Protein AF-A0A6P0X415-F1 (afdb_monomer)

pLDDT: mean 96.56, std 3.33, range [67.19, 98.69]

Secondary structure (DSSP, 8-state):
--HHHHHHHHHHHHHHHHHHHHHHHHHHHHHHHHHHHHTT--GGGG----TT-TT-HHHHHHHHHHHHHHT-S-----TT--SHHHHHHHHHHHH--TT-EEEESSSSPPTHHHHHHTSS-SSS--TGGGT-EEEEPPPPTTSS--SS--

Mean predicted aligned error: 4.1 Å

Structure (mmCIF, N/CA/C/O backbone):
data_AF-A0A6P0X415-F1
#
_entry.id   AF-A0A6P0X415-F1
#
loop_
_atom_site.group_PDB
_atom_site.id
_atom_site.type_symbol
_atom_site.label_atom_id
_atom_site.label_alt_id
_atom_site.label_comp_id
_atom_site.label_asym_id
_atom_site.label_entity_id
_atom_site.label_seq_id
_atom_site.pdbx_PDB_ins_code
_atom_site.Cartn_x
_atom_site.Cartn_y
_atom_site.Cartn_z
_atom_site.occupancy
_atom_site.B_iso_or_equiv
_atom_site.auth_seq_id
_atom_site.auth_comp_id
_atom_site.auth_asym_id
_atom_site.auth_atom_id
_atom_site.pdbx_PDB_model_num
ATOM 1 N N . MET A 1 1 ? 38.292 21.509 -2.076 1.00 67.19 1 MET A N 1
ATOM 2 C CA . MET A 1 1 ? 37.692 20.655 -3.123 1.00 67.19 1 MET A CA 1
ATOM 3 C C . MET A 1 1 ? 36.455 21.386 -3.626 1.00 67.19 1 MET A C 1
ATOM 5 O O . MET A 1 1 ? 35.659 21.791 -2.792 1.00 67.19 1 MET A O 1
ATOM 9 N N . ASN A 1 2 ? 36.344 21.683 -4.924 1.00 92.00 2 ASN A N 1
ATOM 10 C CA . ASN A 1 2 ? 35.146 22.344 -5.476 1.00 92.00 2 ASN A CA 1
ATOM 11 C C . ASN A 1 2 ? 33.992 21.318 -5.562 1.00 92.00 2 ASN A C 1
ATOM 13 O O . ASN A 1 2 ? 34.265 20.121 -5.672 1.00 92.00 2 ASN A O 1
ATOM 17 N N . SER A 1 3 ? 32.732 21.764 -5.531 1.00 92.69 3 SER A N 1
ATOM 18 C CA . SER A 1 3 ? 31.537 20.911 -5.633 1.00 92.69 3 SER A CA 1
ATOM 19 C C . SER A 1 3 ? 31.611 19.895 -6.779 1.00 92.69 3 SER A C 1
ATOM 21 O O . SER A 1 3 ? 31.260 18.736 -6.590 1.00 92.69 3 SER A O 1
ATOM 23 N N . SER A 1 4 ? 32.173 20.263 -7.936 1.00 94.25 4 SER A N 1
ATOM 24 C CA . SER A 1 4 ? 32.356 19.329 -9.061 1.00 94.25 4 SER A CA 1
ATOM 25 C C . SER A 1 4 ? 33.282 18.147 -8.733 1.00 94.25 4 SER A C 1
ATOM 27 O O . SER A 1 4 ? 33.031 17.017 -9.148 1.00 94.25 4 SER A O 1
ATOM 29 N N . GLN A 1 5 ? 34.348 18.379 -7.964 1.00 95.00 5 GLN A N 1
ATOM 30 C CA . GLN A 1 5 ? 35.259 17.315 -7.534 1.00 95.00 5 GLN A CA 1
ATOM 31 C C . GLN A 1 5 ? 34.614 16.431 -6.462 1.00 95.00 5 GLN A C 1
ATOM 33 O O . GLN A 1 5 ? 34.819 15.222 -6.479 1.00 95.00 5 GLN A O 1
ATOM 38 N N . GLN A 1 6 ? 33.825 17.022 -5.558 1.00 96.00 6 GLN A N 1
ATOM 39 C CA . GLN A 1 6 ? 33.080 16.279 -4.537 1.00 96.00 6 GLN A CA 1
ATOM 40 C C . GLN A 1 6 ? 32.019 15.368 -5.168 1.00 96.00 6 GLN A C 1
ATOM 42 O O . GLN A 1 6 ? 31.931 14.206 -4.789 1.00 96.00 6 GLN A O 1
ATOM 47 N N . LEU A 1 7 ? 31.291 15.850 -6.183 1.00 96.69 7 LEU A N 1
ATOM 48 C CA . LEU A 1 7 ? 30.313 15.047 -6.924 1.00 96.69 7 LEU A CA 1
ATOM 49 C C . LEU A 1 7 ? 30.959 13.845 -7.618 1.00 96.69 7 LEU A C 1
ATOM 51 O O . LEU A 1 7 ? 30.475 12.733 -7.465 1.00 96.69 7 LEU A O 1
ATOM 55 N N . LYS A 1 8 ? 32.089 14.040 -8.311 1.00 95.44 8 LYS A N 1
ATOM 56 C CA . LYS A 1 8 ? 32.805 12.933 -8.972 1.00 95.44 8 LYS A CA 1
ATOM 57 C C . LYS A 1 8 ? 33.330 11.889 -7.985 1.00 95.44 8 LYS A C 1
ATOM 59 O O . LYS A 1 8 ? 33.371 10.706 -8.307 1.00 95.44 8 LYS A O 1
ATOM 64 N N . ALA A 1 9 ? 33.770 12.324 -6.804 1.00 96.69 9 ALA A N 1
ATOM 65 C CA . ALA A 1 9 ? 34.216 11.411 -5.757 1.00 96.69 9 ALA A CA 1
ATOM 66 C C . ALA A 1 9 ? 33.040 10.596 -5.192 1.00 96.69 9 ALA A C 1
ATOM 68 O O . ALA A 1 9 ? 33.144 9.375 -5.125 1.00 96.69 9 ALA A O 1
ATOM 69 N N . ALA A 1 10 ? 31.920 11.257 -4.877 1.00 97.44 10 ALA A N 1
ATOM 70 C CA . ALA A 1 10 ? 30.710 10.603 -4.382 1.00 97.44 10 ALA A CA 1
ATOM 71 C C . ALA A 1 10 ? 30.104 9.642 -5.416 1.00 97.44 10 ALA A C 1
ATOM 73 O O . ALA A 1 10 ? 29.757 8.518 -5.079 1.00 97.44 10 ALA A O 1
ATOM 74 N N . GLU A 1 11 ? 30.035 10.042 -6.689 1.00 96.38 11 GLU A N 1
ATOM 75 C CA . GLU A 1 11 ? 29.585 9.177 -7.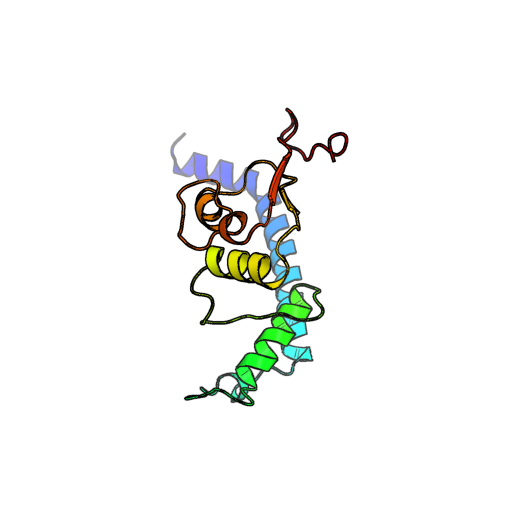783 1.00 96.38 11 GLU A CA 1
ATOM 76 C C . GLU A 1 11 ? 30.435 7.907 -7.855 1.00 96.38 11 GLU A C 1
ATOM 78 O O . GLU A 1 11 ? 29.895 6.806 -7.868 1.00 96.38 11 GLU A O 1
ATOM 83 N N . LYS A 1 12 ? 31.767 8.046 -7.820 1.00 97.06 12 LYS A N 1
ATOM 84 C CA . LYS A 1 12 ? 32.681 6.900 -7.845 1.00 97.06 12 LYS A CA 1
ATOM 85 C C . LYS A 1 12 ? 32.473 5.958 -6.654 1.00 97.06 12 LYS A C 1
ATOM 87 O O . LYS A 1 12 ? 32.585 4.749 -6.827 1.00 97.06 12 LYS A O 1
ATOM 92 N N . GLU A 1 13 ? 32.209 6.503 -5.470 1.00 98.06 13 GLU A N 1
ATOM 93 C CA . GLU A 1 13 ? 31.934 5.726 -4.257 1.00 98.06 13 GLU A CA 1
ATOM 94 C C . GLU A 1 13 ? 30.586 4.992 -4.333 1.00 98.06 13 GLU A C 1
ATOM 96 O O . GLU A 1 13 ? 30.486 3.856 -3.881 1.00 98.06 13 GLU A O 1
ATOM 101 N N . LEU A 1 14 ? 29.579 5.604 -4.964 1.00 98.12 14 LEU A N 1
ATOM 102 C CA . LEU A 1 14 ? 28.223 5.062 -5.102 1.00 98.12 14 LEU A CA 1
ATOM 103 C C . LEU A 1 14 ? 28.027 4.141 -6.315 1.00 98.12 14 LEU A C 1
ATOM 105 O O . LEU A 1 14 ? 26.988 3.489 -6.406 1.00 98.12 14 LEU A O 1
ATOM 109 N N . LEU A 1 15 ? 29.002 4.045 -7.228 1.00 98.12 15 LEU A N 1
ATOM 110 C CA . LEU A 1 15 ? 28.929 3.167 -8.406 1.00 98.12 15 LEU A CA 1
ATOM 111 C C . LEU A 1 15 ? 28.509 1.718 -8.080 1.00 98.12 15 LEU A C 1
ATOM 113 O O . LEU A 1 15 ? 27.659 1.199 -8.804 1.00 98.12 15 LEU A O 1
ATOM 117 N N . PRO A 1 16 ? 29.032 1.054 -7.025 1.00 98.19 16 PRO A N 1
ATOM 118 C CA . PRO A 1 16 ? 28.579 -0.288 -6.658 1.00 98.19 16 PRO A CA 1
ATOM 119 C C . PRO A 1 16 ? 27.090 -0.327 -6.288 1.00 98.19 16 PRO A C 1
ATOM 121 O O . PRO A 1 16 ? 26.367 -1.190 -6.776 1.00 98.19 16 PRO A O 1
ATOM 124 N N . THR A 1 17 ? 26.611 0.647 -5.509 1.00 98.19 17 THR A N 1
ATOM 125 C CA . THR A 1 17 ? 25.197 0.768 -5.124 1.00 98.19 17 THR A CA 1
ATOM 126 C C . THR A 1 17 ? 24.302 0.985 -6.343 1.00 98.19 17 THR A C 1
ATOM 128 O O . THR A 1 17 ? 23.261 0.347 -6.469 1.00 98.19 17 THR A O 1
ATOM 131 N N . PHE A 1 18 ? 24.695 1.868 -7.266 1.00 98.06 18 PHE A N 1
ATOM 132 C CA . PHE A 1 18 ? 23.928 2.107 -8.493 1.00 98.06 18 PHE A CA 1
ATOM 133 C C . PHE A 1 18 ? 23.853 0.853 -9.360 1.00 98.06 18 PHE A C 1
ATOM 135 O O . PHE A 1 18 ? 22.786 0.531 -9.870 1.00 98.06 18 PHE A O 1
ATOM 142 N N . TYR A 1 19 ? 24.950 0.102 -9.454 1.00 98.38 19 TYR A N 1
ATOM 143 C CA . TYR A 1 19 ? 24.963 -1.164 -10.172 1.00 98.38 19 TYR A CA 1
ATOM 144 C C . TYR A 1 19 ? 24.013 -2.204 -9.552 1.00 98.38 19 TYR A C 1
ATOM 146 O O . TYR A 1 19 ? 23.283 -2.876 -10.278 1.00 98.38 19 TYR A O 1
ATOM 154 N N . GLU A 1 20 ? 23.965 -2.321 -8.222 1.00 98.44 20 GLU A N 1
ATOM 155 C CA . GLU A 1 20 ? 23.005 -3.201 -7.535 1.00 98.44 20 GLU A CA 1
ATOM 156 C C . GLU A 1 20 ? 21.549 -2.776 -7.780 1.00 98.44 20 GLU A C 1
ATOM 158 O O . GLU A 1 20 ? 20.691 -3.621 -8.050 1.00 98.44 20 GLU A O 1
ATOM 163 N N . ILE A 1 21 ? 21.272 -1.468 -7.753 1.00 98.44 21 ILE A N 1
ATOM 164 C CA . ILE A 1 21 ? 19.951 -0.918 -8.084 1.00 98.44 21 ILE A CA 1
ATOM 165 C C . ILE A 1 21 ? 19.579 -1.257 -9.533 1.00 98.44 21 ILE A C 1
ATOM 167 O O . ILE A 1 21 ? 18.466 -1.722 -9.774 1.00 98.44 21 ILE A O 1
ATOM 171 N N . ASP A 1 22 ? 20.495 -1.092 -10.488 1.00 98.56 22 ASP A N 1
ATOM 172 C CA . ASP A 1 22 ? 20.255 -1.399 -11.902 1.00 98.56 22 ASP A CA 1
ATOM 173 C C . ASP A 1 22 ? 19.916 -2.881 -12.121 1.00 98.56 22 ASP A C 1
ATOM 175 O O . ASP A 1 22 ? 19.019 -3.211 -12.907 1.00 98.56 22 ASP A O 1
ATOM 179 N N . LEU A 1 23 ? 20.587 -3.787 -11.401 1.00 98.50 23 LEU A N 1
ATOM 180 C CA . LEU A 1 23 ? 20.265 -5.215 -11.429 1.00 98.50 23 LEU A CA 1
ATOM 181 C C . LEU A 1 23 ? 18.847 -5.481 -10.905 1.00 98.50 23 LEU A C 1
ATOM 183 O O . LEU A 1 23 ? 18.064 -6.147 -11.587 1.00 98.50 23 LEU A O 1
ATOM 187 N N . ALA A 1 24 ? 18.479 -4.905 -9.758 1.00 98.31 24 ALA A N 1
ATOM 188 C CA . ALA A 1 24 ? 17.140 -5.056 -9.187 1.00 98.31 24 ALA A CA 1
ATOM 189 C C . ALA A 1 24 ? 16.046 -4.460 -10.096 1.00 98.31 24 ALA A C 1
ATOM 191 O O . ALA A 1 24 ? 14.979 -5.053 -10.275 1.00 98.31 24 ALA A O 1
ATOM 192 N N . VAL A 1 25 ? 16.312 -3.308 -10.719 1.00 98.56 25 VAL A N 1
ATOM 193 C CA . VAL A 1 25 ? 15.409 -2.681 -11.696 1.00 98.56 25 VAL A CA 1
ATOM 194 C C . VAL A 1 25 ? 15.208 -3.595 -12.899 1.00 98.56 25 VAL A C 1
ATOM 196 O O . VAL A 1 25 ? 14.069 -3.802 -13.316 1.00 98.56 25 VAL A O 1
ATOM 199 N N . LYS A 1 26 ? 16.280 -4.186 -13.439 1.00 98.50 26 LYS A N 1
ATOM 200 C CA . LYS A 1 26 ? 16.195 -5.116 -14.571 1.00 98.50 26 LYS A CA 1
ATOM 201 C C . LYS A 1 26 ? 15.345 -6.343 -14.240 1.00 98.50 26 LYS A C 1
ATOM 203 O O . LYS A 1 26 ? 14.519 -6.751 -15.057 1.00 98.50 26 LYS A O 1
ATOM 208 N N . GLU A 1 27 ? 15.526 -6.924 -13.058 1.00 98.25 27 GLU A N 1
ATOM 209 C CA . GLU A 1 27 ? 14.728 -8.065 -12.602 1.00 98.25 27 GLU A CA 1
ATOM 210 C C . GLU A 1 27 ? 13.248 -7.704 -12.452 1.00 98.25 27 GLU A C 1
ATOM 212 O O . GLU A 1 27 ? 12.382 -8.411 -12.970 1.00 98.25 27 GLU A O 1
ATOM 217 N N . ASN A 1 28 ? 12.942 -6.579 -11.804 1.00 98.31 28 ASN A N 1
ATOM 218 C CA . ASN A 1 28 ? 11.561 -6.142 -11.609 1.00 98.31 28 ASN A CA 1
ATOM 219 C C . ASN A 1 28 ? 10.887 -5.727 -12.924 1.00 98.31 28 ASN A C 1
ATOM 221 O O . ASN A 1 28 ? 9.710 -6.021 -13.124 1.00 98.31 28 ASN A O 1
ATOM 225 N N . LEU A 1 29 ? 11.630 -5.125 -13.856 1.00 98.50 29 LEU A N 1
ATOM 226 C CA . LEU A 1 29 ? 11.124 -4.827 -15.193 1.00 98.50 29 LEU A CA 1
ATOM 227 C C . LEU A 1 29 ? 10.739 -6.109 -15.937 1.00 98.50 29 LEU A C 1
ATOM 229 O O . LEU A 1 29 ? 9.671 -6.157 -16.543 1.00 98.50 29 LEU A O 1
ATOM 233 N N . ASN A 1 30 ? 11.567 -7.155 -15.865 1.00 98.38 30 ASN A N 1
ATOM 234 C CA . ASN A 1 30 ? 11.234 -8.442 -16.471 1.00 98.38 30 ASN A CA 1
ATOM 235 C C . ASN A 1 30 ? 9.957 -9.037 -15.863 1.00 98.38 30 ASN A C 1
ATOM 237 O O . ASN A 1 30 ? 9.082 -9.427 -16.626 1.00 98.38 30 ASN A O 1
ATOM 241 N N . LYS A 1 31 ? 9.793 -9.008 -14.529 1.00 98.38 31 LYS A N 1
ATOM 242 C CA . LYS A 1 31 ? 8.559 -9.472 -13.861 1.00 98.38 31 LYS A CA 1
ATOM 243 C C . LYS A 1 31 ? 7.310 -8.763 -14.395 1.00 98.38 31 LYS A C 1
ATOM 245 O O . LYS A 1 31 ? 6.325 -9.414 -14.730 1.00 98.38 31 LYS A O 1
ATOM 250 N N . VAL A 1 32 ? 7.361 -7.434 -14.519 1.00 98.62 32 VAL A N 1
ATOM 251 C CA . VAL A 1 32 ? 6.240 -6.643 -15.055 1.00 98.62 32 VAL A CA 1
ATOM 252 C C . VAL A 1 32 ? 5.979 -6.984 -16.524 1.00 98.62 32 VAL A C 1
ATOM 254 O O . VAL A 1 32 ? 4.833 -7.198 -16.912 1.00 98.62 32 VAL A O 1
ATOM 257 N N . LEU A 1 33 ? 7.027 -7.070 -17.350 1.00 98.62 33 LEU A N 1
ATOM 258 C CA . LEU A 1 33 ? 6.893 -7.404 -18.770 1.00 98.62 33 LEU A CA 1
ATOM 259 C C . LEU A 1 33 ? 6.336 -8.813 -18.987 1.00 98.62 33 LEU A C 1
ATOM 261 O O . LEU A 1 33 ? 5.524 -9.008 -19.890 1.00 98.62 3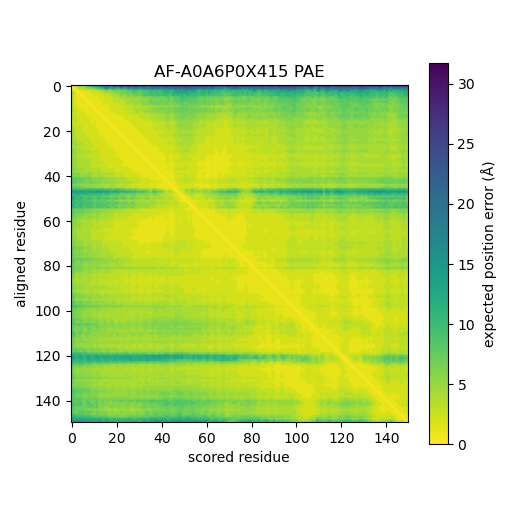3 LEU A O 1
ATOM 265 N N . ASP A 1 34 ? 6.759 -9.782 -18.181 1.00 98.62 34 ASP A N 1
ATOM 266 C CA . ASP A 1 34 ? 6.257 -11.151 -18.237 1.00 98.62 34 ASP A CA 1
ATOM 267 C C . ASP A 1 34 ? 4.781 -11.206 -17.846 1.00 98.62 34 ASP A C 1
ATOM 269 O O . ASP A 1 34 ? 3.990 -11.786 -18.589 1.00 98.62 34 ASP A O 1
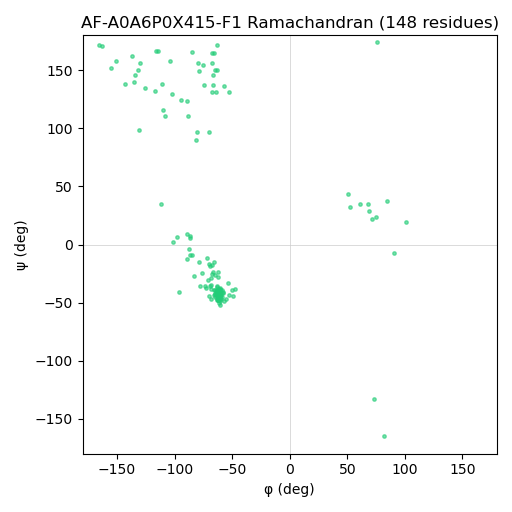ATOM 273 N N . SER A 1 35 ? 4.374 -10.496 -16.790 1.00 98.56 35 SER A N 1
ATOM 274 C CA . SER A 1 35 ? 2.962 -10.421 -16.404 1.00 98.56 35 SER A CA 1
ATOM 275 C C . SER A 1 35 ? 2.085 -9.783 -17.490 1.00 98.56 35 SER A C 1
ATOM 277 O O . SER A 1 35 ? 1.031 -10.308 -17.859 1.00 98.56 35 SER A O 1
ATOM 279 N N . PHE A 1 36 ? 2.560 -8.705 -18.126 1.00 98.69 36 PHE A N 1
ATOM 280 C CA . PHE A 1 36 ? 1.869 -8.104 -19.274 1.00 98.69 36 PHE A CA 1
ATOM 281 C C . PHE A 1 36 ? 1.686 -9.100 -20.433 1.00 98.69 36 PHE A C 1
ATOM 283 O O . PHE A 1 36 ? 0.640 -9.095 -21.088 1.00 98.69 36 PHE A O 1
ATOM 290 N N . ARG A 1 37 ? 2.682 -9.956 -20.704 1.00 98.56 37 ARG A N 1
ATOM 291 C CA . ARG A 1 37 ? 2.598 -11.003 -21.740 1.00 98.56 37 ARG A CA 1
ATOM 292 C C . ARG A 1 37 ? 1.628 -12.112 -21.338 1.00 98.56 37 ARG A C 1
ATOM 294 O O . ARG A 1 37 ? 0.811 -12.510 -22.171 1.00 98.56 37 ARG A O 1
ATOM 301 N N . ASN A 1 38 ? 1.683 -12.573 -20.089 1.00 98.31 38 ASN A N 1
ATOM 302 C CA . ASN A 1 38 ? 0.821 -13.631 -19.554 1.00 98.31 38 ASN A CA 1
ATOM 303 C C . ASN A 1 38 ? -0.658 -13.241 -19.643 1.00 98.31 38 ASN A C 1
ATOM 305 O O . ASN A 1 38 ? -1.477 -14.015 -20.143 1.00 98.31 38 ASN A O 1
ATOM 309 N N . HIS A 1 39 ? -0.972 -11.993 -19.289 1.00 98.25 39 HIS A N 1
ATOM 310 C CA . HIS A 1 39 ? -2.318 -11.424 -19.380 1.00 98.25 39 HIS A CA 1
ATOM 311 C C . HIS A 1 39 ? -2.653 -10.804 -20.746 1.00 98.25 39 HIS A C 1
ATOM 313 O O . HIS A 1 39 ? -3.718 -10.214 -20.919 1.00 98.25 39 HIS A O 1
ATOM 319 N N . ARG A 1 40 ? -1.771 -10.964 -21.747 1.00 98.12 40 ARG A N 1
ATOM 320 C CA . ARG A 1 40 ? -1.970 -10.526 -23.142 1.00 98.12 40 ARG A CA 1
ATOM 321 C C . ARG A 1 40 ? -2.414 -9.064 -23.248 1.00 98.12 40 ARG A C 1
ATOM 323 O O . ARG A 1 40 ? -3.315 -8.726 -24.022 1.00 98.12 40 ARG A O 1
ATOM 330 N N . VAL A 1 41 ? -1.776 -8.192 -22.466 1.00 98.31 41 VAL A N 1
ATOM 331 C CA . VAL A 1 41 ? -2.061 -6.755 -22.471 1.00 98.31 41 VAL A CA 1
ATOM 332 C C . VAL A 1 41 ? -1.871 -6.203 -23.886 1.00 98.31 41 VAL A C 1
ATOM 334 O O . VAL A 1 41 ? -0.923 -6.536 -24.594 1.00 98.31 41 VAL A O 1
ATOM 337 N N . GLY A 1 42 ? -2.799 -5.353 -24.318 1.00 97.12 42 GLY A N 1
ATOM 338 C CA . GLY A 1 42 ? -2.887 -4.887 -25.695 1.00 97.12 42 GLY A CA 1
ATOM 339 C C . GLY A 1 42 ? -3.808 -3.682 -25.806 1.00 97.12 42 GLY A C 1
ATOM 340 O O . GLY A 1 42 ? -4.488 -3.329 -24.848 1.00 97.12 42 GLY A O 1
ATOM 341 N N . VAL A 1 43 ? -3.846 -3.057 -26.983 1.00 97.00 43 VAL A N 1
ATOM 342 C CA . VAL A 1 43 ? -4.524 -1.764 -27.214 1.00 97.00 43 VAL A CA 1
ATOM 343 C C . VAL A 1 43 ? -5.994 -1.732 -26.771 1.00 97.00 43 VAL A C 1
ATOM 345 O O . VAL A 1 43 ? -6.467 -0.704 -26.299 1.00 97.00 43 VAL A O 1
ATOM 348 N N . HIS A 1 44 ? -6.707 -2.856 -26.869 1.00 94.69 44 HIS A N 1
ATOM 34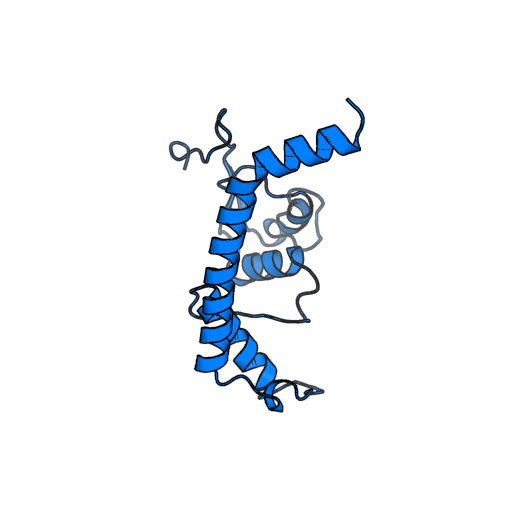9 C CA . HIS A 1 44 ? -8.114 -2.970 -26.470 1.00 94.69 44 HIS A CA 1
ATOM 350 C C . HIS A 1 44 ? -8.339 -2.828 -24.955 1.00 94.69 44 HIS A C 1
ATOM 352 O O . HIS A 1 44 ? -9.403 -2.375 -24.550 1.00 94.69 44 HIS A O 1
ATOM 358 N N . HIS A 1 45 ? -7.340 -3.139 -24.121 1.00 97.06 45 HIS A N 1
ATOM 359 C CA . HIS A 1 45 ? -7.403 -2.938 -22.669 1.00 97.06 45 HIS A CA 1
ATOM 360 C C . HIS A 1 45 ? -7.330 -1.460 -22.256 1.00 97.06 45 HIS A C 1
ATOM 362 O O . HIS A 1 45 ? -7.587 -1.135 -21.104 1.00 97.06 45 HIS A O 1
ATOM 368 N N . PHE A 1 46 ? -6.995 -0.557 -23.181 1.00 95.69 46 PHE A N 1
ATOM 369 C CA . PHE A 1 46 ? -6.965 0.887 -22.933 1.00 95.69 46 PHE A CA 1
ATOM 370 C C . PHE A 1 46 ? -8.236 1.598 -23.420 1.00 95.69 46 PHE A C 1
ATOM 372 O O . PHE A 1 46 ? -8.297 2.827 -23.418 1.00 95.69 46 PHE A O 1
ATOM 379 N N . ALA A 1 47 ? -9.249 0.847 -23.864 1.00 91.25 47 ALA A N 1
ATOM 380 C CA . ALA A 1 47 ? -10.544 1.413 -24.203 1.00 91.25 47 ALA A CA 1
ATOM 381 C C . ALA A 1 47 ? -11.244 1.923 -22.932 1.00 91.25 47 ALA A C 1
ATOM 383 O O . ALA A 1 47 ? -11.326 1.215 -21.932 1.00 91.25 47 ALA A O 1
ATOM 384 N N . GLY A 1 48 ? -11.753 3.155 -22.969 1.00 86.25 48 GLY A N 1
ATOM 385 C CA . GLY A 1 48 ? -12.503 3.718 -21.850 1.00 86.25 48 GLY A CA 1
ATOM 386 C C . GLY A 1 48 ? -13.906 3.121 -21.749 1.00 86.25 48 GLY A C 1
ATOM 387 O O . GLY A 1 48 ? -14.606 3.009 -22.755 1.00 86.25 48 GLY A O 1
ATOM 388 N N . VAL A 1 49 ? -14.337 2.803 -20.528 1.00 90.75 49 VAL A N 1
ATOM 389 C CA . VAL A 1 49 ? -15.715 2.401 -20.217 1.00 90.75 49 VAL A CA 1
ATOM 390 C C . VAL A 1 49 ? -16.383 3.498 -19.386 1.00 90.75 49 VAL A C 1
ATOM 392 O O . VAL A 1 49 ? -15.773 4.075 -18.489 1.00 90.75 49 VAL A O 1
ATOM 395 N N . THR A 1 50 ? -17.644 3.810 -19.689 1.00 93.38 50 THR A N 1
ATOM 396 C CA . THR A 1 50 ? -18.420 4.863 -19.011 1.00 93.38 50 THR A CA 1
ATOM 397 C C . THR A 1 50 ? -19.633 4.296 -18.272 1.00 93.38 50 THR A C 1
ATOM 399 O O . THR A 1 50 ? -20.055 3.166 -18.519 1.00 93.38 50 THR A O 1
ATOM 402 N N . GLY A 1 51 ? -20.252 5.100 -17.404 1.00 95.19 51 GLY A N 1
ATOM 403 C CA . GLY A 1 51 ? -21.426 4.679 -16.635 1.00 95.19 51 GLY A CA 1
ATOM 404 C C . GLY A 1 51 ? -21.044 3.704 -15.522 1.00 95.19 51 GLY A C 1
ATOM 405 O O . GLY A 1 51 ? -20.085 3.952 -14.797 1.00 95.19 51 GLY A O 1
ATOM 406 N N . TYR A 1 52 ? -21.782 2.599 -15.384 1.00 94.00 52 TYR A N 1
ATOM 407 C CA . TYR A 1 52 ? -21.538 1.607 -14.327 1.00 94.00 52 TYR A CA 1
ATOM 408 C C . TYR A 1 52 ? -20.190 0.886 -14.448 1.00 94.00 52 TYR A C 1
ATOM 410 O O . TYR A 1 52 ? -19.657 0.410 -13.447 1.00 94.00 52 TYR A O 1
ATOM 418 N N . GLY A 1 53 ? -19.632 0.783 -15.659 1.00 92.19 53 GLY A N 1
ATOM 419 C CA . GLY A 1 53 ? -18.359 0.094 -15.869 1.00 92.19 53 GLY A CA 1
ATOM 420 C C . GLY A 1 53 ? -18.433 -1.420 -15.648 1.00 92.19 53 GLY A C 1
ATOM 421 O O . GLY A 1 53 ? -17.492 -2.005 -15.106 1.00 92.19 53 GLY A O 1
ATOM 422 N N . HIS A 1 54 ? -19.552 -2.060 -15.998 1.00 92.31 54 HIS A N 1
ATOM 423 C CA . HIS A 1 54 ? -19.634 -3.523 -16.037 1.00 92.31 54 HIS A CA 1
ATOM 424 C C . HIS A 1 54 ? -18.743 -4.080 -17.148 1.00 92.31 54 HIS A C 1
ATOM 426 O O . HIS A 1 54 ? -18.570 -3.433 -18.177 1.00 92.31 54 HIS A O 1
ATOM 432 N N . ASP A 1 55 ? -18.164 -5.256 -16.898 1.00 91.31 55 ASP A N 1
ATOM 433 C CA . ASP A 1 55 ? -17.348 -6.006 -17.865 1.00 91.31 55 ASP A CA 1
ATOM 434 C C . ASP A 1 55 ? -16.204 -5.200 -18.506 1.00 91.31 55 ASP A C 1
ATOM 436 O O . ASP A 1 55 ? -15.806 -5.424 -19.648 1.00 91.31 55 ASP A O 1
ATOM 440 N N . ASP A 1 56 ? -15.645 -4.257 -17.741 1.00 95.75 56 ASP A N 1
ATOM 441 C CA . ASP A 1 56 ? -14.454 -3.506 -18.124 1.00 95.75 56 ASP A CA 1
ATOM 442 C C . ASP A 1 56 ? -13.218 -4.418 -18.100 1.00 95.75 56 ASP A C 1
ATOM 444 O O . ASP A 1 56 ? -12.610 -4.657 -17.050 1.00 95.75 56 ASP A O 1
ATOM 448 N N . LEU A 1 57 ? -12.866 -4.927 -19.283 1.00 95.50 57 LEU A N 1
ATOM 449 C CA . LEU A 1 57 ? -11.700 -5.780 -19.507 1.00 95.50 57 LEU A CA 1
ATOM 450 C C . LEU A 1 57 ? -10.391 -5.078 -19.149 1.00 95.50 57 LEU A C 1
ATOM 452 O O . LEU A 1 57 ? -9.497 -5.716 -18.609 1.00 95.50 57 LEU A O 1
ATOM 456 N N . GLY A 1 58 ? -10.258 -3.778 -19.425 1.00 96.81 58 GLY A N 1
ATOM 457 C CA . GLY A 1 58 ? -9.038 -3.034 -19.110 1.00 96.81 58 GLY A CA 1
ATOM 458 C C . GLY A 1 58 ? -8.774 -3.018 -17.611 1.00 96.81 58 GLY A C 1
ATOM 459 O O . GLY A 1 58 ? -7.684 -3.362 -17.152 1.00 96.81 58 GLY A O 1
ATOM 460 N N . ARG A 1 59 ? -9.820 -2.707 -16.841 1.00 96.81 59 ARG A N 1
ATOM 461 C CA . ARG A 1 59 ? -9.788 -2.731 -15.378 1.00 96.81 59 ARG A CA 1
ATOM 462 C C . ARG A 1 59 ? -9.506 -4.127 -14.823 1.00 96.81 59 ARG A C 1
ATOM 464 O O . ARG A 1 59 ? -8.677 -4.258 -13.929 1.00 96.81 59 ARG A O 1
ATOM 471 N N . GLN A 1 60 ? -10.190 -5.154 -15.330 1.00 96.69 60 GLN A N 1
ATOM 472 C CA . GLN A 1 60 ? -10.000 -6.535 -14.870 1.00 96.69 60 GLN A CA 1
ATOM 473 C C . GLN A 1 60 ? -8.582 -7.040 -15.161 1.00 96.69 60 GLN A C 1
ATOM 475 O O . GLN A 1 60 ? -7.938 -7.604 -14.280 1.00 96.69 60 GLN A O 1
ATOM 480 N N . THR A 1 61 ? -8.069 -6.799 -16.366 1.00 97.94 61 THR A N 1
ATOM 481 C CA . THR A 1 61 ? -6.711 -7.197 -16.752 1.00 97.94 61 THR A CA 1
ATOM 482 C C . THR A 1 61 ? -5.654 -6.463 -15.930 1.00 97.94 61 THR A C 1
ATOM 484 O O . THR A 1 61 ? -4.670 -7.076 -15.523 1.00 97.94 61 THR A O 1
ATOM 487 N N . LEU A 1 62 ? -5.857 -5.173 -15.630 1.00 97.94 62 LEU A N 1
ATOM 488 C CA . LEU A 1 62 ? -4.937 -4.417 -14.777 1.00 97.94 62 LEU A CA 1
ATOM 489 C C . LEU A 1 62 ? -4.814 -5.034 -13.377 1.00 97.94 62 LEU A C 1
ATOM 491 O O . LEU A 1 62 ? -3.700 -5.138 -12.867 1.00 97.94 62 LEU A O 1
ATOM 495 N N . ASP A 1 63 ? -5.922 -5.471 -12.773 1.00 98.25 63 ASP A N 1
ATOM 496 C CA . ASP A 1 63 ? -5.875 -6.149 -11.473 1.00 98.25 63 ASP A CA 1
ATOM 497 C C . ASP A 1 63 ? -5.101 -7.449 -11.527 1.00 98.25 63 ASP A C 1
ATOM 499 O O . ASP A 1 63 ? -4.309 -7.721 -10.633 1.00 98.25 63 ASP A O 1
ATOM 503 N N . GLN A 1 64 ? -5.327 -8.251 -12.563 1.00 98.50 64 GLN A N 1
ATOM 504 C CA . GLN A 1 64 ? -4.647 -9.530 -12.704 1.00 98.50 64 GLN A CA 1
ATOM 505 C C . GLN A 1 64 ? -3.135 -9.336 -12.846 1.00 98.50 64 GLN A C 1
ATOM 507 O O . GLN A 1 64 ? -2.369 -9.992 -12.145 1.00 98.50 64 GLN A O 1
ATOM 512 N N . VAL A 1 65 ? -2.715 -8.363 -13.661 1.00 98.69 65 VAL A N 1
ATOM 513 C CA . VAL A 1 65 ? -1.302 -7.993 -13.801 1.00 98.69 65 VAL A CA 1
ATOM 514 C C . VAL A 1 65 ? -0.712 -7.547 -12.463 1.00 98.69 65 VAL A C 1
ATOM 516 O O . VAL A 1 65 ? 0.367 -7.988 -12.076 1.00 98.69 65 VAL A O 1
ATOM 519 N N . PHE A 1 66 ? -1.407 -6.679 -11.724 1.00 98.56 66 PHE A N 1
ATOM 520 C CA . PHE A 1 66 ? -0.911 -6.214 -10.429 1.00 98.56 66 PHE A CA 1
ATOM 521 C C . PHE A 1 66 ? -0.855 -7.341 -9.394 1.00 98.56 66 PHE A C 1
ATOM 523 O O . PHE A 1 66 ? 0.103 -7.413 -8.628 1.00 98.56 66 PHE A O 1
ATOM 530 N N . ALA A 1 67 ? -1.850 -8.228 -9.382 1.00 98.69 67 ALA A N 1
ATOM 531 C CA . ALA A 1 67 ? -1.886 -9.394 -8.510 1.00 98.69 67 ALA A CA 1
ATOM 532 C C . ALA A 1 67 ? -0.691 -10.316 -8.783 1.00 98.69 67 ALA A C 1
ATOM 534 O O . ALA A 1 67 ? 0.042 -10.646 -7.855 1.00 98.69 67 ALA A O 1
ATOM 535 N N . GLU A 1 68 ? -0.422 -10.640 -10.050 1.00 98.56 68 GLU A N 1
ATOM 536 C CA . GLU A 1 68 ? 0.714 -11.478 -10.437 1.00 98.56 68 GLU A CA 1
ATOM 537 C C . GLU A 1 68 ? 2.058 -10.828 -10.072 1.00 98.56 68 GLU A C 1
ATOM 539 O O . GLU A 1 68 ? 2.902 -11.469 -9.447 1.00 98.56 68 GLU A O 1
ATOM 544 N N . VAL A 1 69 ? 2.250 -9.541 -10.391 1.00 98.44 69 VAL A N 1
ATOM 545 C CA . VAL A 1 69 ? 3.493 -8.809 -10.077 1.00 98.44 69 VAL A CA 1
ATOM 546 C C . VAL A 1 69 ? 3.754 -8.746 -8.571 1.00 98.44 69 VAL A C 1
ATOM 548 O O . VAL A 1 69 ? 4.904 -8.860 -8.142 1.00 98.44 69 VAL A O 1
ATOM 551 N N . MET A 1 70 ? 2.702 -8.575 -7.768 1.00 97.81 70 MET A N 1
ATOM 552 C CA . MET A 1 70 ? 2.799 -8.486 -6.309 1.00 97.81 70 MET A CA 1
ATOM 553 C C . MET A 1 70 ? 2.755 -9.856 -5.611 1.00 97.81 70 MET A C 1
ATOM 555 O O . MET A 1 70 ? 2.914 -9.910 -4.393 1.00 97.81 70 MET A O 1
ATOM 559 N N . GLY A 1 71 ? 2.554 -10.953 -6.351 1.00 97.88 71 GLY A N 1
ATOM 560 C CA . GLY A 1 71 ? 2.443 -12.305 -5.795 1.00 97.88 71 GLY A CA 1
ATOM 561 C C . GLY A 1 71 ? 1.174 -12.540 -4.965 1.00 97.88 71 GLY A C 1
ATOM 562 O O . GLY A 1 71 ? 1.197 -13.334 -4.028 1.00 97.88 71 GLY A O 1
ATOM 563 N N . ALA A 1 72 ? 0.087 -11.835 -5.276 1.00 98.25 72 ALA A N 1
ATOM 564 C CA . ALA A 1 72 ? -1.212 -11.965 -4.624 1.00 98.25 72 ALA A CA 1
ATOM 565 C C . ALA A 1 72 ? -2.206 -12.740 -5.504 1.00 98.25 72 ALA A C 1
ATOM 567 O O . ALA A 1 72 ? -2.079 -12.783 -6.725 1.00 98.25 72 ALA A O 1
ATOM 568 N N . GLU A 1 73 ? -3.240 -13.319 -4.892 1.00 98.25 73 GLU A N 1
ATOM 569 C CA . GLU A 1 73 ? -4.310 -14.020 -5.623 1.00 98.25 73 GLU A CA 1
ATOM 570 C C . GLU A 1 73 ? -5.224 -13.052 -6.393 1.00 98.25 73 GLU A C 1
ATOM 572 O O . GLU A 1 73 ? -5.775 -13.395 -7.439 1.00 98.25 73 GLU A O 1
ATOM 577 N N . ALA A 1 74 ? -5.389 -11.834 -5.873 1.00 98.25 74 ALA A N 1
ATOM 578 C CA . ALA A 1 74 ? -6.197 -10.777 -6.462 1.00 98.25 74 ALA A CA 1
ATOM 579 C C . ALA A 1 74 ? -5.639 -9.399 -6.084 1.00 98.25 74 ALA A C 1
ATOM 581 O O . ALA A 1 74 ? -4.966 -9.240 -5.065 1.00 98.25 74 ALA A O 1
ATOM 582 N N . ALA A 1 75 ? -5.966 -8.390 -6.889 1.00 98.38 75 ALA A N 1
ATOM 583 C CA . ALA A 1 75 ? -5.667 -6.993 -6.608 1.00 98.38 75 ALA A CA 1
ATOM 584 C C . ALA A 1 75 ? -6.870 -6.109 -6.950 1.00 98.38 75 ALA A C 1
ATOM 586 O O . ALA A 1 75 ? -7.770 -6.508 -7.686 1.00 98.38 75 ALA A O 1
ATOM 587 N N . ALA A 1 76 ? -6.872 -4.895 -6.404 1.00 97.88 76 ALA A N 1
ATOM 588 C CA . ALA A 1 76 ? -7.825 -3.853 -6.755 1.00 97.88 76 ALA A CA 1
ATOM 589 C C . ALA A 1 76 ? -7.060 -2.555 -7.029 1.00 97.88 76 ALA A C 1
ATOM 591 O O . ALA A 1 76 ? -6.701 -1.825 -6.109 1.00 97.88 76 ALA A O 1
ATOM 592 N N . VAL A 1 77 ? -6.810 -2.260 -8.303 1.00 97.31 77 VAL A N 1
ATOM 593 C CA . VAL A 1 77 ? -6.100 -1.050 -8.739 1.00 97.31 77 VAL A CA 1
ATOM 594 C C . VAL A 1 77 ? -7.087 -0.104 -9.400 1.00 97.31 77 VAL A C 1
ATOM 596 O O . VAL A 1 77 ? -7.659 -0.398 -10.45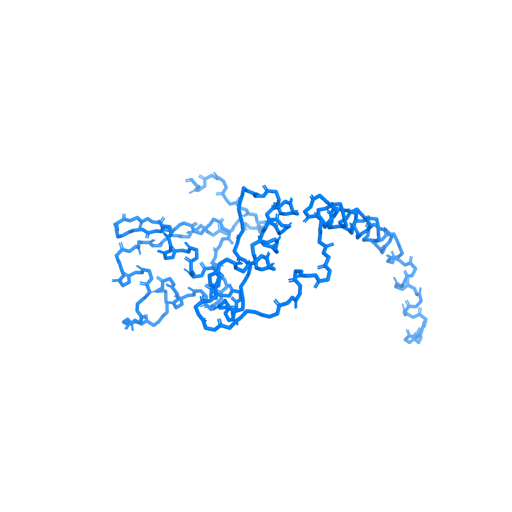2 1.00 97.31 77 VAL A O 1
ATOM 599 N N . ARG A 1 78 ? -7.371 1.017 -8.735 1.00 95.12 78 ARG A N 1
ATOM 600 C CA . ARG A 1 78 ? -8.553 1.833 -9.027 1.00 95.12 78 ARG A CA 1
ATOM 601 C C . ARG A 1 78 ? -8.273 3.315 -8.893 1.00 95.12 78 ARG A C 1
ATOM 603 O O . ARG A 1 78 ? -7.720 3.751 -7.893 1.00 95.12 78 ARG A O 1
ATOM 610 N N . VAL A 1 79 ? -8.806 4.093 -9.833 1.00 94.38 79 VAL A N 1
ATOM 611 C CA . VAL A 1 79 ? -8.905 5.558 -9.701 1.00 94.38 79 VAL A CA 1
ATOM 612 C C . VAL A 1 79 ? -9.881 5.977 -8.594 1.00 94.38 79 VAL A C 1
ATOM 614 O O . VAL A 1 79 ? -9.828 7.101 -8.114 1.00 94.38 79 VAL A O 1
ATOM 617 N N . GLN A 1 80 ? -10.763 5.068 -8.164 1.00 96.62 80 GLN A N 1
ATOM 618 C CA . GLN A 1 80 ? -11.662 5.265 -7.026 1.00 96.62 80 GLN A CA 1
ATOM 619 C C . GLN A 1 80 ? -10.897 5.352 -5.691 1.00 96.62 80 GLN A C 1
ATOM 621 O O . GLN A 1 80 ? -11.378 5.989 -4.753 1.00 96.62 80 GLN A O 1
ATOM 626 N N . PHE A 1 81 ? -9.687 4.783 -5.604 1.00 97.62 81 PHE A N 1
ATOM 627 C CA . PHE A 1 81 ? -8.785 5.042 -4.485 1.00 97.62 81 PHE A CA 1
ATOM 628 C C . PHE A 1 81 ? -8.058 6.369 -4.705 1.00 97.62 81 PHE A C 1
ATOM 630 O O . PHE A 1 81 ? -7.048 6.442 -5.394 1.00 97.62 81 PHE A O 1
ATOM 637 N N . VAL A 1 82 ? -8.580 7.437 -4.100 1.00 97.00 82 VAL A N 1
ATOM 638 C CA . VAL A 1 82 ? -8.020 8.792 -4.246 1.00 97.00 82 VAL A CA 1
ATOM 639 C C . VAL A 1 82 ? -6.616 8.989 -3.648 1.00 97.00 82 VAL A C 1
ATOM 641 O O . VAL A 1 82 ? -5.978 9.998 -3.936 1.00 97.00 82 VAL A O 1
ATOM 644 N N . SER A 1 83 ? -6.127 8.072 -2.803 1.00 97.75 83 SER A N 1
ATOM 645 C CA . SER A 1 83 ? -4.787 8.136 -2.199 1.00 97.75 83 SER A CA 1
ATOM 646 C C . SER A 1 83 ? -4.341 6.786 -1.621 1.00 97.75 83 SER A C 1
ATOM 648 O O . SER A 1 83 ? -5.144 5.862 -1.475 1.00 97.75 83 SER A O 1
ATOM 650 N N . GLY A 1 84 ? -3.065 6.691 -1.222 1.00 97.44 84 GLY A N 1
ATOM 651 C CA . GLY A 1 84 ? -2.546 5.541 -0.472 1.00 97.44 84 GLY A CA 1
ATOM 652 C C . GLY A 1 84 ? -3.221 5.361 0.893 1.00 97.44 84 GLY A C 1
ATOM 653 O O . GLY A 1 84 ? -3.601 4.245 1.240 1.00 97.44 84 GLY A O 1
ATOM 654 N N . THR A 1 85 ? -3.470 6.453 1.628 1.00 98.06 85 TH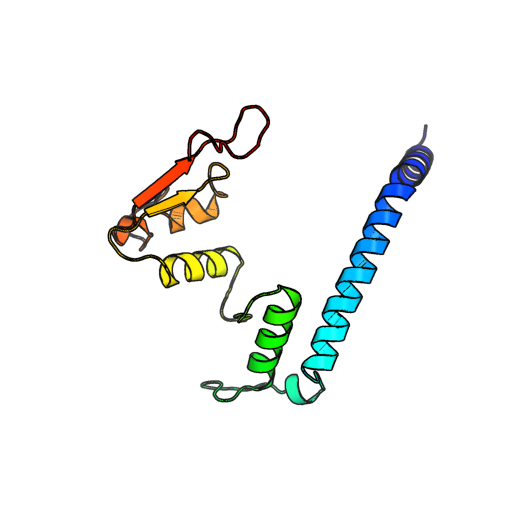R A N 1
ATOM 655 C CA . THR A 1 85 ? -4.215 6.401 2.901 1.00 98.06 85 THR A CA 1
ATOM 656 C C . THR A 1 85 ? -5.630 5.863 2.697 1.00 98.06 85 THR A C 1
ATOM 658 O O . THR A 1 85 ? -6.086 5.047 3.492 1.00 98.06 85 THR A O 1
ATOM 661 N N . HIS A 1 86 ? -6.309 6.244 1.607 1.00 98.50 86 HIS A N 1
ATOM 662 C CA . HIS A 1 86 ? -7.634 5.706 1.293 1.00 98.50 86 HIS A CA 1
ATOM 663 C C . HIS A 1 86 ? -7.584 4.200 1.001 1.00 98.50 86 HIS A C 1
ATOM 665 O O . HIS A 1 86 ? -8.421 3.466 1.517 1.00 98.50 86 HIS A O 1
ATOM 671 N N . ALA A 1 87 ? -6.588 3.718 0.249 1.00 98.38 87 ALA A N 1
ATOM 672 C CA . ALA A 1 87 ? -6.430 2.286 -0.006 1.00 98.38 87 ALA A CA 1
ATOM 673 C C . ALA A 1 87 ? -6.222 1.487 1.297 1.00 98.38 87 ALA A C 1
ATOM 675 O O . ALA A 1 87 ? -6.890 0.476 1.506 1.00 98.38 87 ALA A O 1
ATOM 676 N N . ILE A 1 88 ? -5.365 1.970 2.208 1.00 98.38 88 ILE A N 1
ATOM 677 C CA . ILE A 1 88 ? -5.145 1.331 3.517 1.00 98.38 88 ILE A CA 1
ATOM 678 C C . ILE A 1 88 ? -6.428 1.348 4.354 1.00 98.38 88 ILE A C 1
ATOM 680 O O . ILE A 1 88 ? -6.817 0.311 4.888 1.00 98.38 88 ILE A O 1
ATOM 684 N N . ALA A 1 89 ? -7.116 2.490 4.437 1.00 98.19 89 ALA A N 1
ATOM 685 C CA . ALA A 1 89 ? -8.376 2.602 5.167 1.00 98.19 89 ALA A CA 1
ATOM 686 C C . ALA A 1 89 ? -9.433 1.628 4.619 1.00 98.19 89 ALA A C 1
ATOM 688 O O . ALA A 1 89 ? -10.052 0.904 5.394 1.00 98.19 89 ALA A O 1
ATOM 689 N N . CYS A 1 90 ? -9.594 1.535 3.295 1.00 98.38 90 CYS A N 1
ATOM 690 C CA . CYS A 1 90 ? -10.498 0.568 2.673 1.00 98.38 90 CYS A CA 1
ATOM 691 C C . CYS A 1 90 ? -10.161 -0.876 3.047 1.00 98.38 90 CYS A C 1
ATOM 693 O O . CYS A 1 90 ? -11.077 -1.645 3.327 1.00 98.38 90 CYS A O 1
ATOM 695 N N . CYS A 1 91 ? -8.877 -1.243 3.087 1.00 98.12 91 CYS A N 1
ATOM 696 C CA . CYS A 1 91 ? -8.466 -2.564 3.555 1.00 98.12 91 CYS A CA 1
ATOM 697 C C . CYS A 1 91 ? -8.873 -2.784 5.017 1.00 98.12 91 CYS A C 1
ATOM 699 O O . CYS A 1 91 ? -9.522 -3.784 5.309 1.00 98.12 91 CYS A O 1
ATOM 701 N N . LEU A 1 92 ? -8.556 -1.842 5.913 1.00 98.38 92 LEU A N 1
ATOM 702 C CA . LEU A 1 92 ? -8.853 -1.947 7.346 1.00 98.38 92 LEU A CA 1
ATOM 703 C C . LEU A 1 92 ? -10.359 -2.075 7.615 1.00 98.38 92 LEU A C 1
ATOM 705 O O . LEU A 1 92 ? -10.780 -3.033 8.255 1.00 98.38 92 LEU A O 1
ATOM 709 N N . PHE A 1 93 ? -11.180 -1.174 7.071 1.00 98.44 93 PHE A N 1
ATOM 710 C CA . PHE A 1 93 ? -12.641 -1.242 7.214 1.00 98.44 93 PHE A CA 1
ATOM 711 C C . PHE A 1 93 ? -13.262 -2.434 6.473 1.00 98.44 93 PHE A C 1
ATOM 713 O O . PHE A 1 93 ? -14.305 -2.946 6.877 1.00 98.44 93 PHE A O 1
ATOM 720 N N . GLY A 1 94 ? -12.641 -2.890 5.383 1.00 98.12 94 GLY A N 1
ATOM 721 C CA . GLY A 1 94 ? -13.104 -4.043 4.616 1.00 98.12 94 GLY A CA 1
ATOM 722 C C . GLY A 1 94 ? -12.959 -5.356 5.383 1.00 98.12 94 GLY A C 1
ATOM 723 O O . GLY A 1 94 ? -13.860 -6.202 5.323 1.00 98.12 94 GLY A O 1
ATOM 724 N N . VAL A 1 95 ? -11.870 -5.515 6.142 1.00 98.25 95 VAL A N 1
ATOM 725 C CA . VAL A 1 95 ? -11.559 -6.760 6.864 1.00 98.25 95 VAL A CA 1
ATOM 726 C C . VAL A 1 95 ? -12.006 -6.751 8.324 1.00 98.25 95 VAL A C 1
ATOM 728 O O . VAL A 1 95 ? -12.570 -7.750 8.756 1.00 98.25 95 VAL A O 1
ATOM 731 N N . LEU A 1 96 ? -11.834 -5.643 9.053 1.00 98.50 96 LEU A N 1
ATOM 732 C CA . LEU A 1 96 ? -12.107 -5.585 10.492 1.00 98.50 96 LEU A CA 1
ATOM 733 C C . LEU A 1 96 ? -13.605 -5.453 10.803 1.00 98.50 96 LEU A C 1
ATOM 735 O O . LEU A 1 96 ? -14.376 -4.863 10.037 1.00 98.50 96 LEU A O 1
ATOM 739 N N . ARG A 1 97 ? -14.031 -6.002 11.940 1.00 98.62 97 ARG A N 1
ATOM 740 C CA . ARG A 1 97 ? -15.416 -6.002 12.437 1.00 98.62 97 ARG A CA 1
ATOM 741 C C . ARG A 1 97 ? -15.496 -5.522 13.894 1.00 98.62 97 ARG A C 1
ATOM 743 O O . ARG A 1 97 ? -14.514 -5.636 14.624 1.00 98.62 97 ARG A O 1
ATOM 750 N N . PRO A 1 98 ? -16.658 -5.009 14.351 1.00 98.62 98 PRO A N 1
ATOM 751 C CA . PRO A 1 98 ? -16.829 -4.585 15.741 1.00 98.62 98 PRO A CA 1
ATOM 752 C C . PRO A 1 98 ? -16.445 -5.689 16.735 1.00 98.62 98 PRO A C 1
ATOM 754 O O . PRO A 1 98 ? -16.904 -6.825 16.608 1.00 98.62 98 PRO A O 1
ATOM 757 N N . GLY A 1 99 ? -15.630 -5.345 17.732 1.00 98.25 99 GLY A N 1
ATOM 758 C CA . GLY A 1 99 ? -15.078 -6.277 18.718 1.00 98.25 99 GLY A CA 1
ATOM 759 C C . GLY A 1 99 ? -13.731 -6.905 18.338 1.00 98.25 99 GLY A C 1
ATOM 760 O O . GLY A 1 99 ? -13.138 -7.572 19.184 1.00 98.25 99 GLY A O 1
ATOM 761 N N . GLU A 1 100 ? -13.232 -6.696 17.116 1.00 98.62 100 GLU A N 1
ATOM 762 C CA . GLU A 1 100 ? -11.879 -7.105 16.713 1.00 98.62 100 GLU A CA 1
ATOM 763 C C . GLU A 1 100 ? -10.817 -6.057 17.086 1.00 98.62 100 GLU A C 1
ATOM 765 O O . GLU A 1 100 ? -11.134 -4.909 17.405 1.00 98.62 100 GLU A O 1
ATOM 770 N N . GLU A 1 101 ? -9.543 -6.460 17.026 1.00 98.19 101 GLU A N 1
ATOM 771 C CA . GLU A 1 101 ? -8.381 -5.621 17.341 1.00 98.19 101 GLU A CA 1
ATOM 772 C C . GLU A 1 101 ? -7.476 -5.435 16.114 1.00 98.19 101 GLU A C 1
ATOM 774 O O . GLU A 1 101 ? -7.067 -6.403 15.471 1.00 98.19 101 GLU A O 1
ATOM 779 N N . MET A 1 102 ? -7.088 -4.188 15.840 1.00 97.94 102 MET A N 1
ATOM 780 C CA . MET A 1 102 ? -5.956 -3.853 14.978 1.00 97.94 102 MET A CA 1
ATOM 781 C C . MET A 1 102 ? -4.673 -3.772 15.814 1.00 97.94 102 MET A C 1
ATOM 783 O O . MET A 1 102 ? -4.583 -2.960 16.737 1.00 97.94 102 MET A O 1
ATOM 787 N N . LEU A 1 103 ? -3.653 -4.552 15.446 1.00 97.56 103 LEU A N 1
ATOM 788 C CA . LEU A 1 103 ? -2.332 -4.518 16.078 1.00 97.56 103 LEU A CA 1
ATOM 789 C C . LEU A 1 103 ? -1.269 -3.925 15.143 1.00 97.56 103 LEU A C 1
ATOM 791 O O . LEU A 1 103 ? -0.925 -4.525 14.125 1.00 97.56 103 LEU A O 1
ATOM 795 N N . ALA A 1 104 ? -0.693 -2.784 15.518 1.00 97.44 104 ALA A N 1
ATOM 796 C CA . ALA A 1 104 ? 0.488 -2.229 14.860 1.00 97.44 104 ALA A CA 1
ATOM 797 C C . ALA A 1 104 ? 1.776 -2.787 15.493 1.00 97.44 104 ALA A C 1
ATOM 799 O O . ALA A 1 104 ? 2.113 -2.467 16.632 1.00 97.44 104 ALA A O 1
ATOM 800 N N . VAL A 1 105 ? 2.506 -3.631 14.757 1.00 96.81 105 VAL A N 1
ATOM 801 C CA . VAL A 1 105 ? 3.718 -4.318 15.259 1.00 96.81 105 VAL A CA 1
ATOM 802 C C . VAL A 1 105 ? 5.020 -3.541 15.038 1.00 96.81 105 VAL A C 1
ATOM 804 O O . VAL A 1 105 ? 6.056 -3.900 15.588 1.00 96.81 105 VAL A O 1
ATOM 807 N N . ALA A 1 106 ? 4.985 -2.489 14.219 1.00 95.94 106 ALA A N 1
ATOM 808 C CA . ALA A 1 106 ? 6.164 -1.734 13.795 1.00 95.94 106 ALA A CA 1
ATOM 809 C C . ALA A 1 106 ? 6.193 -0.310 14.381 1.00 95.94 106 ALA A C 1
ATOM 811 O O . ALA A 1 106 ? 6.635 0.629 13.720 1.00 95.94 106 ALA A O 1
ATOM 812 N N . GLY A 1 107 ? 5.709 -0.135 15.614 1.00 94.88 107 GLY A N 1
ATOM 813 C CA . GLY A 1 107 ? 5.520 1.182 16.216 1.00 94.88 107 GLY A CA 1
ATOM 814 C C . GLY A 1 107 ? 4.224 1.863 15.779 1.00 94.88 107 GLY A C 1
ATOM 815 O O . GLY A 1 107 ? 3.310 1.233 15.243 1.00 94.88 107 GLY A O 1
ATOM 816 N N . ALA A 1 108 ? 4.148 3.167 16.043 1.00 95.25 108 ALA A N 1
ATOM 817 C CA . ALA A 1 108 ? 3.010 3.978 15.636 1.00 95.25 108 ALA A CA 1
ATOM 818 C C . ALA A 1 108 ? 2.947 4.093 14.098 1.00 95.25 108 ALA A C 1
ATOM 820 O O . ALA A 1 108 ? 3.984 4.310 13.462 1.00 95.25 108 ALA A O 1
ATOM 821 N N . PRO A 1 109 ? 1.756 3.970 13.486 1.00 95.81 109 PRO A N 1
ATOM 822 C CA . PRO A 1 109 ? 1.575 4.235 12.067 1.00 95.81 109 PRO A CA 1
ATOM 823 C C . PRO A 1 109 ? 1.822 5.717 11.757 1.00 95.81 109 PRO A C 1
ATOM 825 O O . PRO A 1 109 ? 1.835 6.567 12.646 1.00 95.81 109 PRO A O 1
ATOM 828 N N . TYR A 1 110 ? 2.001 6.037 10.475 1.00 96.25 110 TYR A N 1
ATOM 829 C CA . TYR A 1 110 ? 2.153 7.424 10.037 1.00 96.25 110 TYR A CA 1
ATOM 830 C C . TYR A 1 110 ? 0.885 8.253 10.316 1.00 96.25 110 TYR A C 1
ATOM 832 O O . TYR A 1 110 ? -0.235 7.738 10.305 1.00 96.25 110 TYR A O 1
ATOM 840 N N . ASP A 1 111 ? 1.077 9.549 10.546 1.00 96.75 111 ASP A N 1
ATOM 841 C CA . ASP A 1 111 ? 0.111 10.485 11.138 1.00 96.75 111 ASP A CA 1
ATOM 842 C C . ASP A 1 111 ? -1.302 10.486 10.529 1.00 96.75 111 ASP A C 1
ATOM 844 O O . ASP A 1 111 ? -2.288 10.587 11.257 1.00 96.75 111 ASP A O 1
ATOM 848 N N . THR A 1 112 ? -1.448 10.360 9.209 1.00 95.81 112 THR A N 1
ATOM 849 C CA . THR A 1 112 ? -2.779 10.408 8.580 1.00 95.81 112 THR A CA 1
ATOM 850 C C . THR A 1 112 ? -3.645 9.191 8.917 1.00 95.81 112 THR A C 1
ATOM 852 O O . THR A 1 112 ? -4.865 9.267 8.788 1.00 95.81 112 THR A O 1
ATOM 855 N N . LEU A 1 113 ? -3.052 8.080 9.378 1.00 97.25 113 LEU A N 1
ATOM 856 C CA . LEU A 1 113 ? -3.816 6.926 9.859 1.00 97.25 113 LEU A CA 1
ATOM 857 C C . LEU A 1 113 ? -4.351 7.112 11.280 1.00 97.25 113 LEU A C 1
ATOM 859 O O . LEU A 1 113 ? -5.256 6.376 11.666 1.00 97.25 113 LEU A O 1
ATOM 863 N N . GLU A 1 114 ? -3.865 8.087 12.052 1.00 97.44 114 GLU A N 1
ATOM 864 C CA . GLU A 1 114 ? -4.361 8.327 13.413 1.00 97.44 114 GLU A CA 1
ATOM 865 C C . GLU A 1 114 ? -5.868 8.615 13.430 1.00 97.44 114 GLU A C 1
ATOM 867 O O . GLU A 1 114 ? -6.580 8.084 14.279 1.00 97.44 114 GLU A O 1
ATOM 872 N N . GLU A 1 115 ? -6.371 9.402 12.476 1.00 97.31 115 GLU A N 1
ATOM 873 C CA . GLU A 1 115 ? -7.802 9.731 12.354 1.00 97.31 115 GLU A CA 1
ATOM 874 C C . GLU A 1 115 ? -8.627 8.550 11.831 1.00 97.31 115 GLU A C 1
ATOM 876 O O . GLU A 1 115 ? -9.743 8.320 12.292 1.00 97.31 115 GLU A O 1
ATOM 881 N N . VAL A 1 116 ? -8.056 7.748 10.924 1.00 97.94 116 VAL A N 1
ATOM 882 C CA . VAL A 1 116 ? -8.678 6.507 10.425 1.00 97.94 116 VAL A CA 1
ATOM 883 C C . VAL A 1 116 ? -8.873 5.509 11.569 1.00 97.94 116 VAL A C 1
ATOM 885 O O . VAL A 1 116 ? -9.920 4.875 11.675 1.00 97.94 116 VAL A O 1
ATOM 888 N N . ILE A 1 117 ? -7.873 5.383 12.442 1.00 98.06 117 ILE A N 1
ATOM 889 C CA . ILE A 1 117 ? -7.884 4.460 13.581 1.00 98.06 117 ILE A CA 1
ATOM 890 C C . ILE A 1 117 ? -8.739 5.005 14.733 1.00 98.06 117 ILE A C 1
ATOM 892 O O . ILE A 1 117 ? -9.412 4.230 15.406 1.00 98.06 117 ILE A O 1
ATOM 896 N N . GLY A 1 118 ? -8.742 6.323 14.946 1.00 97.25 118 GLY A N 1
ATOM 897 C CA . GLY A 1 118 ? -9.421 6.982 16.069 1.00 97.25 118 GLY A CA 1
ATOM 898 C C . GLY A 1 118 ? -8.482 7.385 17.212 1.00 97.25 118 GLY A C 1
ATOM 899 O O . GLY A 1 118 ? -8.922 7.602 18.333 1.00 97.25 118 GLY A O 1
ATOM 900 N N . LEU A 1 119 ? -7.174 7.488 16.950 1.00 96.50 119 LEU A N 1
ATOM 901 C CA . LEU A 1 119 ? -6.185 8.024 17.897 1.00 96.50 119 LEU A CA 1
ATOM 902 C C . LEU A 1 119 ? -6.234 9.553 17.986 1.00 96.50 119 LEU A C 1
ATOM 904 O O . LEU A 1 119 ? -5.829 10.134 18.993 1.00 96.50 119 LEU A O 1
ATOM 908 N N . ARG A 1 120 ? -6.727 10.202 16.926 1.00 95.56 120 ARG A N 1
ATOM 909 C CA . ARG A 1 120 ? -6.896 11.650 16.826 1.00 95.56 120 ARG A CA 1
ATOM 910 C C . ARG A 1 120 ? -8.260 11.974 16.225 1.00 95.56 120 ARG A C 1
ATOM 912 O O . ARG A 1 120 ? -8.689 11.330 15.276 1.00 95.56 120 ARG A O 1
ATOM 919 N N . GLY A 1 121 ? -8.921 13.004 16.751 1.00 90.75 121 GLY A N 1
ATOM 920 C CA . GLY A 1 121 ? -10.300 13.327 16.375 1.00 90.75 121 GLY A CA 1
ATOM 921 C C . GLY A 1 121 ? -11.317 12.366 17.004 1.00 90.75 121 GLY A C 1
ATOM 922 O O . GLY A 1 121 ? -10.954 11.429 17.705 1.00 90.75 121 GLY A O 1
ATOM 923 N N . SER A 1 122 ? -12.609 12.638 16.818 1.00 90.81 122 SER A N 1
ATOM 924 C CA . SER A 1 122 ? -13.699 11.759 17.272 1.00 90.81 122 SER A CA 1
ATOM 925 C C . SER A 1 122 ? -14.952 11.976 16.423 1.00 90.81 122 SER A C 1
ATOM 927 O O . SER A 1 122 ? -15.138 13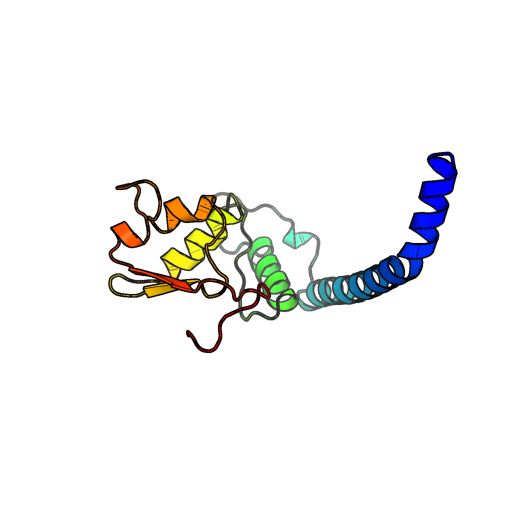.071 15.882 1.00 90.81 122 SER A O 1
ATOM 929 N N . GLY A 1 123 ? -15.797 10.947 16.291 1.00 92.19 123 GLY A N 1
ATOM 930 C CA . GLY A 1 123 ? -17.093 11.051 15.611 1.00 92.19 123 GLY A CA 1
ATOM 931 C C . GLY A 1 123 ? -17.017 11.203 14.088 1.00 92.19 123 GLY A C 1
ATOM 932 O O . GLY A 1 123 ? -17.962 11.706 13.483 1.00 92.19 123 GLY A O 1
ATOM 933 N N . GLN A 1 124 ? -15.906 10.795 13.467 1.00 94.62 124 GLN A N 1
ATOM 934 C CA . GLN A 1 124 ? -15.715 10.841 12.009 1.00 94.62 124 GLN A CA 1
ATOM 935 C C . GLN A 1 124 ? -15.903 9.472 11.335 1.00 94.62 124 GLN A C 1
ATOM 937 O O . GLN A 1 124 ? -15.757 9.365 10.120 1.00 94.62 124 GLN A O 1
ATOM 942 N N . GLY A 1 125 ? -16.247 8.434 12.105 1.00 97.38 125 GLY A N 1
ATOM 943 C CA . GLY A 1 125 ? -16.371 7.067 11.599 1.00 97.38 125 GLY A CA 1
ATOM 944 C C . GLY A 1 125 ? -15.028 6.342 11.563 1.00 97.38 125 GLY A C 1
ATOM 945 O O . GLY A 1 125 ? -14.761 5.599 10.625 1.00 97.38 125 GLY A O 1
ATOM 946 N N . SER A 1 126 ? -14.180 6.586 12.562 1.00 98.25 126 SER A N 1
ATOM 947 C CA . SER A 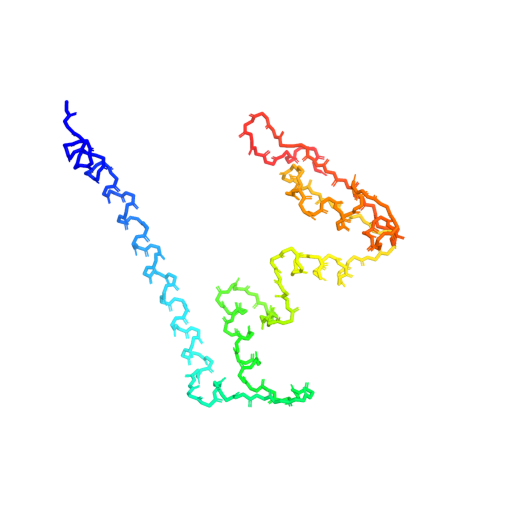1 126 ? -12.916 5.873 12.766 1.00 98.25 126 SER A CA 1
ATOM 948 C C . SER A 1 126 ? -13.140 4.407 13.156 1.00 98.25 126 SER A C 1
ATOM 950 O O . SER A 1 126 ? -14.231 4.036 13.584 1.00 98.25 126 SER A O 1
ATOM 952 N N . LEU A 1 127 ? -12.107 3.563 13.075 1.00 98.38 127 LEU A N 1
ATOM 953 C CA . LEU A 1 127 ? -12.193 2.164 13.522 1.00 98.38 127 LEU A CA 1
ATOM 954 C C . LEU A 1 127 ? -12.722 2.058 14.967 1.00 98.38 127 LEU A C 1
ATOM 956 O O . LEU A 1 127 ? -13.626 1.264 15.233 1.00 98.38 127 LEU A O 1
ATOM 960 N N . GLN A 1 128 ? -12.242 2.914 15.875 1.00 97.88 128 GLN A N 1
ATOM 961 C CA . GLN A 1 128 ? -12.740 2.970 17.254 1.00 97.88 128 GLN A CA 1
ATOM 962 C C . GLN A 1 128 ? -14.221 3.368 17.356 1.00 97.88 128 GLN A C 1
ATOM 964 O O . GLN A 1 128 ? -14.935 2.789 18.176 1.00 97.88 128 GLN A O 1
ATOM 969 N N . ASP A 1 129 ? -14.716 4.278 16.506 1.00 98.06 129 ASP A N 1
ATOM 970 C CA . ASP A 1 129 ? -16.149 4.628 16.459 1.00 98.06 129 ASP A CA 1
ATOM 971 C C . ASP A 1 129 ? -17.019 3.412 16.067 1.00 98.06 129 ASP A C 1
ATOM 973 O O . ASP A 1 129 ? -18.173 3.306 16.483 1.00 98.06 129 ASP A O 1
ATOM 977 N N . PHE A 1 130 ? -16.459 2.464 15.306 1.00 97.94 130 PHE A N 1
ATOM 978 C CA . PHE A 1 130 ? -17.094 1.190 14.946 1.00 97.94 130 PHE A CA 1
ATOM 979 C C . PHE A 1 130 ? -16.834 0.058 15.958 1.00 97.94 130 PHE A C 1
ATOM 981 O O . PHE A 1 130 ? -17.197 -1.091 15.705 1.00 97.94 130 PHE A O 1
ATOM 988 N N . GLY A 1 131 ? -16.239 0.354 17.117 1.00 97.88 131 GLY A N 1
ATOM 989 C CA . GLY A 1 131 ? -15.980 -0.632 18.168 1.00 97.88 131 GLY A CA 1
ATOM 990 C C . GLY A 1 131 ? -14.819 -1.581 17.865 1.00 97.88 131 GLY A C 1
ATOM 991 O O . GLY A 1 131 ? -14.791 -2.687 18.402 1.00 97.88 131 GLY A O 1
ATOM 992 N N . ILE A 1 132 ? -13.886 -1.180 16.999 1.00 98.62 132 ILE A N 1
ATOM 993 C CA . ILE A 1 132 ? -12.646 -1.914 16.716 1.00 98.62 132 ILE A CA 1
ATOM 994 C C . ILE A 1 132 ? -11.546 -1.346 17.618 1.00 98.62 132 ILE A C 1
ATOM 996 O O . ILE A 1 132 ? -11.295 -0.138 17.611 1.00 98.62 132 ILE A O 1
ATOM 1000 N N . SER A 1 133 ? -10.895 -2.195 18.416 1.00 98.38 133 SER A N 1
ATOM 1001 C CA . SER A 1 133 ? -9.810 -1.757 19.296 1.00 98.38 133 SER A CA 1
ATOM 1002 C C . SER A 1 133 ? -8.499 -1.598 18.527 1.00 98.38 133 SER A C 1
ATOM 1004 O O . SER A 1 133 ? -8.278 -2.205 17.480 1.00 98.38 133 SER A O 1
ATOM 1006 N N . TYR A 1 134 ? -7.606 -0.767 19.059 1.00 98.38 134 TYR A N 1
ATOM 1007 C CA . TYR A 1 134 ? -6.263 -0.586 18.525 1.00 98.38 134 TYR A CA 1
ATOM 1008 C C . TYR A 1 134 ? -5.230 -0.811 19.619 1.00 98.38 134 TYR A C 1
ATOM 1010 O O . TYR A 1 134 ? -5.335 -0.255 20.715 1.00 98.38 134 TYR A O 1
ATOM 1018 N N . ARG A 1 135 ? -4.190 -1.569 19.282 1.00 97.56 135 ARG A N 1
ATOM 1019 C CA . ARG A 1 135 ? -2.992 -1.740 20.096 1.00 97.56 135 ARG A CA 1
ATOM 1020 C C . ARG A 1 135 ? -1.757 -1.552 19.227 1.00 97.56 135 ARG A C 1
ATOM 1022 O O . ARG A 1 135 ? -1.760 -1.846 18.035 1.00 97.56 135 ARG A O 1
ATOM 1029 N N . GLN A 1 136 ? -0.6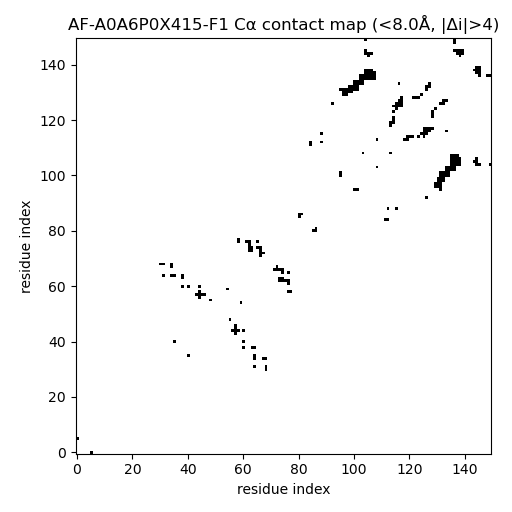78 -1.080 19.837 1.00 96.75 136 GLN A N 1
ATOM 1030 C CA . GLN A 1 136 ? 0.612 -0.930 19.173 1.00 96.75 136 GLN A CA 1
ATOM 1031 C C . GLN A 1 136 ? 1.742 -1.458 20.040 1.00 96.75 136 GLN A C 1
ATOM 1033 O O . GLN A 1 136 ? 1.702 -1.317 21.264 1.00 96.75 136 GLN A O 1
ATOM 1038 N N . LEU A 1 137 ? 2.755 -2.020 19.392 1.00 96.69 137 LEU A N 1
ATOM 1039 C CA . LEU A 1 137 ? 4.017 -2.391 20.015 1.00 96.69 137 LEU A CA 1
ATOM 1040 C C . LEU A 1 137 ? 5.076 -1.343 19.656 1.00 96.69 137 LEU A C 1
ATOM 1042 O O . LEU A 1 137 ? 5.211 -1.013 18.474 1.00 96.69 137 LEU A O 1
ATOM 1046 N N . PRO A 1 138 ? 5.820 -0.793 20.633 1.00 95.75 138 PRO A N 1
ATOM 1047 C CA . PRO A 1 138 ? 6.966 0.049 20.323 1.00 95.75 138 PRO A CA 1
ATOM 1048 C C . PRO A 1 138 ? 8.044 -0.779 19.612 1.00 95.75 138 PRO A C 1
ATOM 1050 O O . PRO A 1 138 ? 8.187 -1.975 19.858 1.00 95.75 138 PRO A O 1
ATOM 1053 N N . LEU A 1 139 ? 8.830 -0.131 18.752 1.00 96.38 139 LEU A N 1
ATOM 1054 C CA . LEU A 1 139 ? 10.053 -0.739 18.233 1.00 96.38 139 LEU A CA 1
ATOM 1055 C C . LEU A 1 139 ? 11.084 -0.899 19.361 1.00 96.38 139 LEU A C 1
ATOM 1057 O O . LEU A 1 139 ? 11.079 -0.151 20.345 1.00 96.38 139 LEU A O 1
ATOM 1061 N N . THR A 1 140 ? 12.005 -1.842 19.184 1.00 96.44 140 THR A N 1
ATOM 1062 C CA . THR A 1 140 ? 13.176 -2.006 20.053 1.00 96.44 140 THR A CA 1
ATOM 1063 C C . THR A 1 140 ? 14.095 -0.778 19.987 1.00 96.44 140 THR A C 1
ATOM 1065 O O . THR A 1 140 ? 13.947 0.106 19.136 1.00 96.44 140 THR A O 1
ATOM 1068 N N . LYS A 1 141 ? 15.107 -0.718 20.863 1.00 95.75 141 LYS A N 1
ATOM 1069 C CA . LYS A 1 141 ? 16.126 0.348 20.814 1.00 95.75 141 LYS A CA 1
ATOM 1070 C C . LYS A 1 141 ? 16.929 0.320 19.510 1.00 95.75 141 LYS A C 1
ATOM 1072 O O . LYS A 1 141 ? 17.460 1.346 19.097 1.00 95.75 141 LYS A O 1
ATOM 1077 N N . GLU A 1 142 ? 16.978 -0.837 18.863 1.00 96.44 142 GLU A N 1
ATOM 1078 C CA . GLU A 1 142 ? 17.623 -1.094 17.581 1.00 96.44 142 GLU A CA 1
ATOM 1079 C C . GLU A 1 142 ? 16.704 -0.794 16.379 1.00 96.44 142 GLU A C 1
ATOM 1081 O O . GLU A 1 142 ? 17.095 -1.046 15.242 1.00 96.44 142 GLU A O 1
ATOM 1086 N N . LEU A 1 143 ? 15.507 -0.234 16.612 1.00 94.81 143 LEU A N 1
ATOM 1087 C CA . LEU A 1 143 ? 14.497 0.098 15.595 1.00 94.81 143 LEU A CA 1
ATOM 1088 C C . LEU A 1 143 ? 13.979 -1.122 14.815 1.00 94.81 143 LEU A C 1
ATOM 1090 O O . LEU A 1 143 ? 13.665 -1.033 13.628 1.00 94.81 143 LEU A O 1
ATOM 1094 N N . THR A 1 144 ? 13.862 -2.265 15.489 1.00 95.81 144 THR A N 1
ATOM 1095 C CA . THR A 1 144 ? 13.302 -3.507 14.936 1.00 95.81 144 THR A CA 1
ATOM 1096 C C . THR A 1 144 ? 11.999 -3.898 15.639 1.00 95.81 144 THR A C 1
ATOM 1098 O O . THR A 1 144 ? 11.654 -3.343 16.683 1.00 95.81 144 THR A O 1
ATOM 1101 N N . VAL A 1 145 ? 11.248 -4.838 15.052 1.00 96.00 145 VAL A N 1
ATOM 1102 C CA . VAL A 1 145 ? 10.022 -5.389 15.658 1.00 96.00 145 VAL A CA 1
ATOM 1103 C C . VAL A 1 145 ? 10.367 -6.126 16.954 1.00 96.00 145 VAL A C 1
ATOM 1105 O O . VAL A 1 145 ? 11.267 -6.970 16.969 1.00 96.00 145 VAL A O 1
ATOM 1108 N N . ASP A 1 146 ? 9.633 -5.828 18.027 1.00 95.56 146 ASP A N 1
ATOM 1109 C CA . ASP A 1 146 ? 9.735 -6.539 19.302 1.00 95.56 146 ASP A CA 1
ATOM 1110 C C . ASP A 1 146 ? 8.921 -7.841 19.250 1.00 95.56 146 ASP A C 1
ATOM 1112 O O . ASP A 1 146 ? 7.729 -7.883 19.557 1.00 95.56 146 ASP A O 1
ATOM 1116 N N . TRP A 1 147 ? 9.583 -8.917 18.827 1.00 94.19 147 TRP A N 1
ATOM 1117 C CA . TRP A 1 147 ? 8.979 -10.248 18.740 1.00 94.19 147 TRP A CA 1
ATOM 1118 C C . TRP A 1 147 ? 8.697 -10.888 20.103 1.00 94.19 147 TRP A C 1
ATOM 1120 O O . TRP A 1 147 ? 7.957 -11.864 20.149 1.00 94.19 147 TRP A O 1
ATOM 1130 N N . GLN A 1 148 ? 9.300 -10.402 21.195 1.00 93.94 148 GLN A N 1
ATOM 1131 C CA . GLN A 1 148 ? 9.027 -10.933 22.534 1.00 93.94 148 GLN A CA 1
ATOM 1132 C C . GLN A 1 148 ? 7.769 -10.319 23.155 1.00 93.94 148 GLN A C 1
ATOM 1134 O O . GLN A 1 148 ? 7.142 -10.956 23.999 1.00 93.94 148 GLN A O 1
ATOM 1139 N N . ALA A 1 149 ? 7.417 -9.095 22.760 1.00 90.25 149 ALA A N 1
ATOM 1140 C CA . ALA A 1 149 ? 6.212 -8.404 23.212 1.00 90.25 149 ALA A CA 1
ATOM 1141 C C . ALA A 1 149 ? 4.941 -8.757 22.411 1.00 90.25 149 ALA A C 1
ATOM 1143 O O . ALA A 1 149 ? 3.850 -8.325 22.798 1.00 90.25 149 ALA A O 1
ATOM 1144 N N . LEU A 1 150 ? 5.083 -9.489 21.298 1.00 86.94 150 LEU A N 1
ATOM 1145 C CA . LEU A 1 150 ? 3.986 -9.958 20.445 1.00 86.94 150 LEU A CA 1
ATOM 1146 C C . LEU A 1 150 ? 3.273 -11.176 21.045 1.00 86.94 150 LEU A C 1
ATOM 1148 O O . LEU A 1 150 ? 2.022 -11.129 21.081 1.00 86.94 150 LEU A O 1
#

Solvent-accessible surface area (backbone atoms only — not comparable to full-atom values): 8931 Å² total; per-residue (Å²): 132,56,70,71,57,51,49,56,52,51,50,64,70,41,46,66,59,52,52,54,51,52,52,54,50,54,54,52,51,49,50,50,54,49,33,40,55,76,69,60,68,50,79,76,45,70,58,87,74,71,87,88,48,75,89,43,57,29,58,54,50,51,15,52,36,50,6,59,64,70,75,41,98,66,51,86,75,54,85,85,46,85,41,73,69,50,47,52,48,51,51,49,64,70,71,57,52,68,77,39,73,51,74,35,57,75,20,81,75,65,74,81,49,32,46,54,49,42,82,40,77,80,93,80,75,15,41,41,75,56,46,26,45,79,49,69,38,64,47,41,98,84,72,41,67,42,76,88,82,107

Nearest PDB structures (foldseek):
  3fd0-assembly1_B  TM=9.690E-01  e=5.409E-15  Listeria innocua
  3jzl-assembly1_A-2  TM=9.965E-01  e=2.134E-14  Listeria monocytogenes serotype 4b str. F2365
  3jzl-assembly1_B-2  TM=9.939E-01  e=1.025E-13  Listeria monocytogenes serotype 4b str. F2365
  3i16-assembly1_C  TM=9.901E-01  e=5.607E-13  Clostridium novyi NT
  3hvy-assembly1_D  TM=9.789E-01  e=2.073E-12  Clostridium acetobutylicum

Sequence (150 aa):
MNSSQQLKAAEKELLPTFYEIDLAVKENLNKVLDSFRNHRVGVHHFAGVTGYGHDDLGRQTLDQVFAEVMGAEAAAVRVQFVSGTHAIACCLFGVLRPGEEMLAVAGAPYDTLEEVIGLRGSGQGSLQDFGISYRQLPLTKELTVDWQAL

Foldseek 3Di:
DDPVVVVVVVCVVCVVVVVVVVVVVVVLVVQLVVLCVVLVPDDQLPDDDDDPCPPNSVQQSVFSSVCSSVVHPTGHDDPVQVDPLSVVLCVCVVPDAAPEEDEAQQFDDDDVCCVQQVVDDDDPPHCVVRNYHYDYDYADPVSHGDPVVD

Radius of gyration: 22.04 Å; Cα contacts (8 Å, |Δi|>4): 136; chains: 1; bounding box: 59×36×50 Å